Protein AF-A0A7Y2D557-F1 (afdb_monomer)

Mean predicted aligned error: 5.25 Å

Structure (mmCIF, N/CA/C/O backbone):
data_AF-A0A7Y2D557-F1
#
_entry.id   AF-A0A7Y2D557-F1
#
loop_
_atom_site.group_PDB
_atom_site.id
_atom_site.type_symbol
_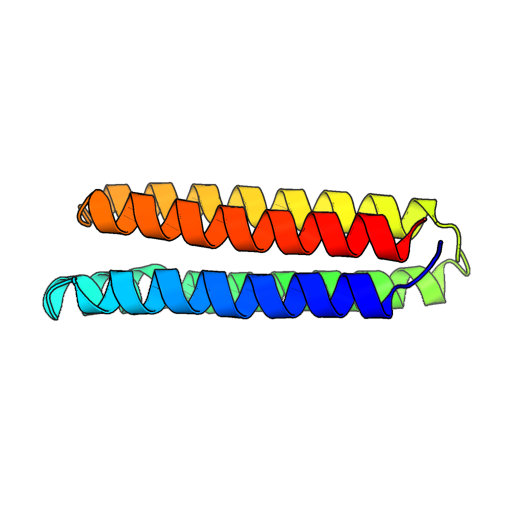atom_site.label_atom_id
_atom_site.label_alt_id
_atom_site.label_comp_id
_atom_site.label_asym_id
_atom_site.label_entity_id
_atom_site.label_seq_id
_atom_site.pdbx_PDB_ins_code
_atom_site.Cartn_x
_atom_site.Cartn_y
_atom_site.Cartn_z
_atom_site.occupancy
_atom_site.B_iso_or_equiv
_atom_site.auth_seq_id
_atom_site.auth_comp_id
_atom_site.auth_asym_id
_atom_site.auth_atom_id
_atom_site.pdbx_PDB_model_num
ATOM 1 N N . MET A 1 1 ? 4.533 -20.283 -18.997 1.00 53.91 1 MET A N 1
ATOM 2 C CA . MET A 1 1 ? 3.504 -19.849 -19.967 1.00 53.91 1 MET A CA 1
ATOM 3 C C . MET A 1 1 ? 3.263 -18.375 -19.692 1.00 53.91 1 MET A C 1
ATOM 5 O O . MET A 1 1 ? 2.416 -18.081 -18.853 1.00 53.91 1 MET A O 1
ATOM 9 N N . ASN A 1 2 ? 3.983 -17.486 -20.392 1.00 66.56 2 ASN A N 1
ATOM 10 C CA . ASN A 1 2 ? 3.812 -16.028 -20.300 1.00 66.56 2 ASN A CA 1
ATOM 11 C C . ASN A 1 2 ? 2.409 -15.647 -20.721 1.00 66.56 2 ASN A C 1
ATOM 13 O O . ASN A 1 2 ? 2.107 -15.516 -21.905 1.00 66.56 2 ASN A O 1
ATOM 17 N N . ASN A 1 3 ? 1.549 -15.474 -19.724 1.00 79.75 3 ASN A N 1
ATOM 18 C CA . ASN A 1 3 ? 0.206 -14.972 -19.918 1.00 79.75 3 ASN A CA 1
ATOM 19 C C . ASN A 1 3 ? -0.028 -13.793 -18.965 1.00 79.75 3 ASN A C 1
ATOM 21 O O . ASN A 1 3 ? -0.710 -13.934 -17.944 1.00 79.75 3 ASN A O 1
ATOM 25 N N . PRO A 1 4 ? 0.550 -12.616 -19.280 1.00 76.75 4 PRO A N 1
ATOM 26 C CA . PRO A 1 4 ? 0.422 -11.424 -18.441 1.00 76.75 4 PRO A CA 1
ATOM 27 C C . PRO A 1 4 ? -1.043 -11.013 -18.242 1.00 76.75 4 PRO A C 1
ATOM 29 O O . PRO A 1 4 ? -1.383 -10.447 -17.206 1.00 76.75 4 PRO A O 1
ATOM 32 N N . PHE A 1 5 ? -1.928 -11.362 -19.184 1.00 81.94 5 PHE A N 1
ATOM 33 C CA . PHE A 1 5 ? -3.371 -11.157 -19.059 1.00 81.94 5 PHE A CA 1
ATOM 34 C C . PHE A 1 5 ? -3.983 -11.963 -17.910 1.00 81.94 5 PHE A C 1
ATOM 36 O O . PHE A 1 5 ? -4.764 -11.414 -17.137 1.00 81.94 5 PHE A O 1
ATOM 43 N N . LEU A 1 6 ? -3.600 -13.235 -17.744 1.00 84.69 6 LEU A N 1
ATOM 44 C CA . LEU A 1 6 ? -4.070 -14.062 -16.629 1.00 84.69 6 LEU A CA 1
ATOM 45 C C . LEU A 1 6 ? -3.579 -13.499 -15.288 1.00 84.69 6 LEU A C 1
ATOM 47 O O . LEU A 1 6 ? -4.357 -13.377 -14.343 1.00 84.69 6 LEU A O 1
ATOM 51 N N . GLY A 1 7 ? -2.310 -13.080 -15.228 1.00 80.44 7 GLY A N 1
ATOM 52 C CA . GLY A 1 7 ? -1.752 -12.397 -14.061 1.00 80.44 7 GLY A CA 1
ATOM 53 C C . GLY A 1 7 ? -2.511 -11.117 -13.712 1.00 80.44 7 GLY A C 1
ATOM 54 O O . GLY A 1 7 ? -2.824 -10.878 -12.546 1.00 80.44 7 GLY A O 1
ATOM 55 N N . LEU A 1 8 ? -2.851 -10.314 -14.724 1.00 78.56 8 LEU A N 1
ATOM 56 C CA . LEU A 1 8 ? -3.619 -9.084 -14.555 1.00 78.56 8 LEU A CA 1
ATOM 57 C C . LEU A 1 8 ? -5.035 -9.373 -14.040 1.00 78.56 8 LEU A C 1
ATOM 59 O O . LEU A 1 8 ? -5.493 -8.694 -13.124 1.00 78.56 8 LEU A O 1
ATOM 63 N N . MET A 1 9 ? -5.711 -10.400 -14.568 1.00 86.44 9 MET A N 1
ATOM 64 C CA . MET A 1 9 ? -7.029 -10.822 -14.079 1.00 86.44 9 MET A CA 1
ATOM 65 C C . MET A 1 9 ? -6.981 -11.253 -12.608 1.00 86.44 9 MET A C 1
ATOM 67 O O . MET A 1 9 ? -7.819 -10.811 -11.822 1.00 86.44 9 MET A O 1
ATOM 71 N N . CYS A 1 10 ? -5.983 -12.052 -12.214 1.00 84.00 10 CYS A N 1
ATOM 72 C CA . CYS A 1 10 ? -5.774 -12.451 -10.819 1.00 84.00 10 CYS A CA 1
ATOM 73 C C . CYS A 1 10 ? -5.546 -11.238 -9.906 1.00 84.00 10 CYS A C 1
ATOM 75 O O . CYS A 1 10 ? -6.133 -11.154 -8.827 1.00 84.00 10 CYS A O 1
ATOM 77 N N . PHE A 1 11 ? -4.732 -10.275 -10.345 1.00 80.25 11 PHE A N 1
ATOM 78 C CA . PHE A 1 11 ? -4.476 -9.055 -9.586 1.00 80.25 11 PHE A CA 1
ATOM 79 C C . PHE A 1 11 ? -5.726 -8.188 -9.435 1.00 80.25 11 PHE A C 1
ATOM 81 O O . PHE A 1 11 ? -6.051 -7.773 -8.325 1.00 80.25 11 PHE A O 1
ATOM 88 N N . ILE A 1 12 ? -6.472 -7.966 -10.519 1.00 82.56 12 ILE A N 1
ATOM 89 C CA . ILE A 1 12 ? -7.729 -7.211 -10.482 1.00 82.56 12 ILE A CA 1
ATOM 90 C C . ILE A 1 12 ? -8.731 -7.888 -9.539 1.00 82.56 12 ILE A C 1
ATOM 92 O O . ILE A 1 12 ? -9.314 -7.220 -8.685 1.00 82.56 12 ILE A O 1
ATOM 96 N N . ALA A 1 13 ? -8.896 -9.211 -9.634 1.00 87.06 13 ALA A N 1
ATOM 97 C CA . ALA A 1 13 ? -9.761 -9.963 -8.729 1.00 87.06 13 ALA A CA 1
ATOM 98 C C . ALA A 1 13 ? -9.338 -9.783 -7.260 1.00 87.06 13 ALA A C 1
ATOM 100 O O . ALA A 1 13 ? -10.180 -9.498 -6.407 1.00 87.06 13 ALA A O 1
ATOM 101 N N . ALA A 1 14 ? -8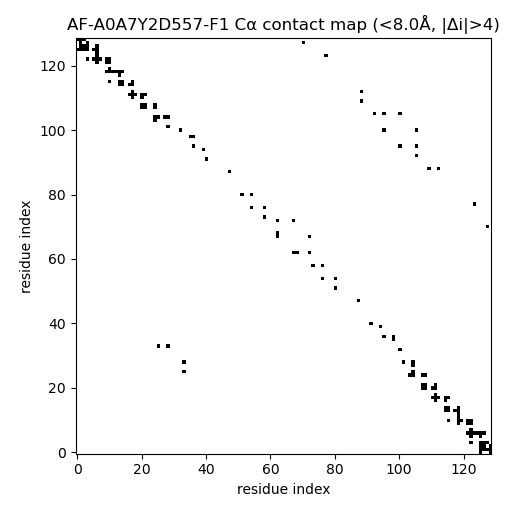.038 -9.856 -6.964 1.00 86.00 14 ALA A N 1
ATOM 102 C CA . ALA A 1 14 ? -7.509 -9.621 -5.623 1.00 86.00 14 ALA A CA 1
ATOM 103 C C . ALA A 1 14 ? -7.762 -8.187 -5.119 1.00 86.00 14 ALA A C 1
ATOM 105 O O . ALA A 1 14 ? -8.092 -8.003 -3.946 1.00 86.00 14 ALA A O 1
ATOM 106 N N . LEU A 1 15 ? -7.672 -7.173 -5.990 1.00 81.31 15 LEU A N 1
ATOM 107 C CA . LEU A 1 15 ? -8.019 -5.791 -5.641 1.00 81.31 15 LEU A CA 1
ATOM 108 C C . LEU A 1 15 ? -9.495 -5.665 -5.249 1.00 81.31 15 LEU A C 1
ATOM 110 O O . LEU A 1 15 ? -9.800 -5.037 -4.233 1.00 81.31 15 LEU A O 1
ATOM 114 N N . PHE A 1 16 ? -10.406 -6.280 -6.011 1.00 87.69 16 PHE A N 1
ATOM 115 C CA . PHE A 1 16 ? -11.837 -6.266 -5.694 1.00 87.69 16 PHE A CA 1
ATOM 116 C C . PHE A 1 16 ? -12.150 -7.002 -4.391 1.00 87.69 16 PHE A C 1
ATOM 118 O O . PHE A 1 16 ? -12.883 -6.469 -3.559 1.00 87.69 16 PHE A O 1
ATOM 125 N N . VAL A 1 17 ? -11.568 -8.185 -4.174 1.00 89.00 17 VAL A N 1
ATOM 126 C CA . VAL A 1 17 ? -11.760 -8.952 -2.932 1.00 89.00 17 VAL A CA 1
ATOM 127 C C . VAL A 1 17 ? -11.215 -8.184 -1.730 1.00 89.00 17 VAL A C 1
ATOM 129 O O . VAL A 1 17 ? -11.919 -8.035 -0.731 1.00 89.00 17 VAL A O 1
ATOM 132 N N . GLY A 1 18 ? -10.001 -7.636 -1.827 1.00 80.62 18 GLY A N 1
ATOM 133 C CA . GLY A 1 18 ? -9.425 -6.810 -0.767 1.00 80.62 18 GLY A CA 1
ATOM 134 C C . GLY A 1 18 ? -10.306 -5.598 -0.457 1.00 80.62 18 GLY A C 1
ATOM 135 O O . GLY A 1 18 ? -10.655 -5.355 0.697 1.00 80.62 18 GLY A O 1
ATOM 136 N N . ARG A 1 19 ? -10.762 -4.880 -1.490 1.00 84.25 19 ARG A N 1
ATOM 137 C CA . ARG A 1 19 ? -11.659 -3.730 -1.317 1.00 84.25 19 ARG A CA 1
ATOM 138 C C . ARG A 1 19 ? -12.979 -4.116 -0.657 1.00 84.25 19 ARG A C 1
ATOM 140 O O . ARG A 1 19 ? -13.411 -3.426 0.257 1.00 84.25 19 ARG A O 1
ATOM 147 N N . TYR A 1 20 ? -13.569 -5.241 -1.050 1.00 88.81 20 TYR A N 1
ATOM 148 C CA . TYR A 1 20 ? -14.790 -5.751 -0.435 1.00 88.81 20 TYR A CA 1
ATOM 149 C C . TYR A 1 20 ? -14.609 -6.065 1.060 1.00 88.81 20 TYR A C 1
ATOM 151 O O . TYR A 1 20 ? -15.449 -5.682 1.877 1.00 88.81 20 TYR A O 1
ATOM 159 N N . ILE A 1 21 ? -13.503 -6.719 1.439 1.00 86.81 21 ILE A N 1
ATOM 160 C CA . ILE A 1 21 ? -13.171 -7.001 2.847 1.00 86.81 21 ILE A CA 1
ATOM 161 C C . ILE A 1 21 ? -13.023 -5.692 3.632 1.00 86.81 21 ILE A C 1
ATOM 163 O O . ILE A 1 21 ? -13.582 -5.561 4.722 1.00 86.81 21 ILE A O 1
ATOM 167 N N . ASN A 1 22 ? -12.306 -4.717 3.070 1.00 84.00 22 ASN A N 1
ATOM 168 C CA . ASN A 1 22 ? -12.046 -3.435 3.718 1.00 84.00 22 ASN A CA 1
ATOM 169 C C . ASN A 1 22 ? -13.328 -2.600 3.882 1.00 84.00 22 ASN A C 1
ATOM 171 O O . ASN A 1 22 ? -13.632 -2.154 4.985 1.00 84.00 22 ASN A O 1
ATOM 175 N N . ASP A 1 23 ? -14.149 -2.484 2.837 1.00 87.12 23 ASP A N 1
ATOM 176 C CA . ASP A 1 23 ? -15.428 -1.767 2.899 1.00 87.12 23 ASP A CA 1
ATOM 177 C C . ASP A 1 23 ? -16.364 -2.387 3.945 1.00 87.12 23 ASP A C 1
ATOM 179 O O . ASP A 1 23 ? -17.025 -1.676 4.707 1.00 87.12 23 ASP A O 1
ATOM 183 N N . ARG A 1 24 ? -16.393 -3.723 4.041 1.00 88.19 24 ARG A N 1
ATOM 184 C CA . ARG A 1 24 ? -17.163 -4.420 5.077 1.00 88.19 24 ARG A CA 1
ATOM 185 C C . ARG A 1 24 ? -16.615 -4.150 6.480 1.00 88.19 24 ARG A C 1
ATOM 187 O O . ARG A 1 24 ? -17.406 -4.078 7.416 1.00 88.19 24 ARG A O 1
ATOM 194 N N . ALA A 1 25 ? -15.300 -4.015 6.636 1.00 86.38 25 ALA A N 1
ATOM 195 C CA . ALA A 1 25 ? -14.671 -3.691 7.912 1.00 86.38 25 ALA A CA 1
ATOM 196 C C . ALA A 1 25 ? -14.961 -2.247 8.343 1.00 86.38 25 ALA A C 1
ATOM 198 O O . ALA A 1 25 ? -15.345 -2.031 9.487 1.00 86.38 25 ALA A O 1
ATOM 199 N N . ILE A 1 26 ? -14.861 -1.279 7.425 1.00 87.38 26 ILE A N 1
ATOM 200 C CA . ILE A 1 26 ? -15.166 0.137 7.691 1.00 87.38 26 ILE A CA 1
ATOM 201 C C . ILE A 1 26 ? -16.616 0.299 8.146 1.00 87.38 26 ILE A C 1
ATOM 203 O O . ILE A 1 26 ? -16.873 0.969 9.137 1.00 87.38 26 ILE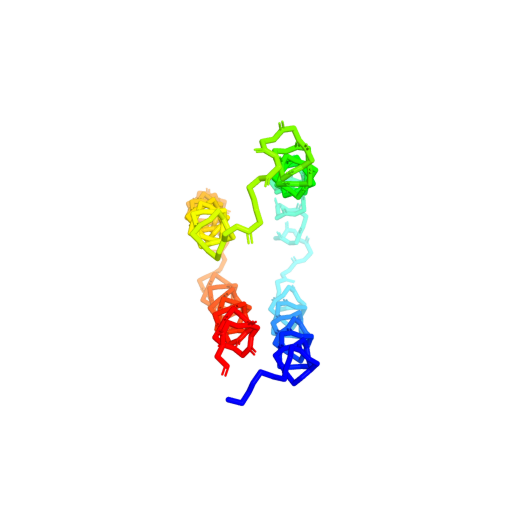 A O 1
ATOM 207 N N . ARG A 1 27 ? -17.567 -0.365 7.478 1.00 88.62 27 ARG A N 1
ATOM 208 C CA . ARG A 1 27 ? -18.998 -0.282 7.826 1.00 88.62 27 ARG A CA 1
ATOM 209 C C . ARG A 1 27 ? -19.348 -0.832 9.210 1.00 88.62 27 ARG A C 1
ATOM 211 O O . ARG A 1 27 ? -20.441 -0.562 9.690 1.00 88.62 27 ARG A O 1
ATOM 218 N N . LYS A 1 28 ? -18.471 -1.636 9.822 1.00 89.25 28 LYS A N 1
ATOM 219 C CA . LYS A 1 28 ? -18.660 -2.140 11.191 1.00 89.25 28 LYS A CA 1
ATOM 220 C C . LYS A 1 28 ? -18.203 -1.149 12.260 1.00 89.25 28 LYS A C 1
ATOM 222 O O . LYS A 1 28 ? -18.563 -1.334 13.416 1.00 89.25 28 LYS A O 1
ATOM 227 N N . LEU A 1 29 ? -17.414 -0.146 11.884 1.00 89.00 29 LEU A N 1
ATOM 228 C CA . LEU A 1 29 ? -16.958 0.901 12.787 1.00 89.00 29 LEU A CA 1
ATOM 229 C C . LEU A 1 29 ? -18.047 1.953 12.986 1.00 89.00 29 LEU A C 1
ATOM 231 O O . LEU A 1 29 ? -18.792 2.261 12.049 1.00 89.00 29 LEU A O 1
ATOM 235 N N . GLY A 1 30 ? -18.086 2.544 14.180 1.00 90.94 30 GLY A N 1
ATOM 236 C CA . GLY A 1 30 ? -18.940 3.700 14.454 1.00 90.94 30 GLY A CA 1
ATOM 237 C C . GLY A 1 30 ? -18.513 4.929 13.642 1.00 90.94 30 GLY A C 1
ATOM 238 O O . GLY A 1 30 ? -17.360 5.037 13.221 1.00 90.94 30 GLY A O 1
ATOM 239 N N . GLU A 1 31 ? -19.425 5.883 13.436 1.00 90.19 31 GLU A N 1
ATOM 240 C CA . GLU A 1 31 ? -19.151 7.107 12.658 1.00 90.19 31 GLU A CA 1
ATOM 241 C C . GLU A 1 31 ? -17.925 7.875 13.180 1.00 90.19 31 GLU A C 1
ATOM 243 O O . GLU A 1 31 ? -17.101 8.353 12.399 1.00 90.19 31 GLU A O 1
ATOM 248 N N . GLU A 1 32 ? -17.747 7.918 14.503 1.00 89.19 32 GLU A N 1
ATOM 249 C CA . GLU A 1 32 ? -16.609 8.578 15.146 1.00 89.19 32 GLU A CA 1
ATOM 250 C C . GLU A 1 32 ? -15.265 7.906 14.801 1.00 89.19 32 GLU A C 1
ATOM 252 O O . GLU A 1 32 ? -14.269 8.579 14.526 1.00 89.19 32 GLU A O 1
ATOM 257 N N . GLU A 1 33 ? -15.215 6.572 14.763 1.00 88.62 33 GLU A N 1
ATOM 258 C CA . GLU A 1 33 ? -14.007 5.824 14.393 1.00 88.62 33 GLU A CA 1
ATOM 259 C C . GLU A 1 33 ? -13.688 5.973 12.902 1.00 88.62 33 GLU A C 1
ATOM 261 O O . GLU A 1 33 ? -12.526 6.145 12.524 1.00 88.62 33 GLU A O 1
ATOM 266 N N . GLN A 1 34 ? -14.714 5.967 12.046 1.00 88.44 34 GLN A N 1
ATOM 267 C CA . GLN A 1 34 ? -14.547 6.213 10.614 1.00 88.44 34 GLN A CA 1
ATOM 268 C C . GLN A 1 34 ? -13.965 7.608 10.352 1.00 88.44 34 GLN A C 1
ATOM 270 O O . GLN A 1 34 ? -13.047 7.744 9.535 1.00 88.44 34 GLN A O 1
ATOM 275 N N . ALA A 1 35 ? -14.437 8.627 11.078 1.00 90.38 35 ALA A N 1
ATOM 276 C CA . ALA A 1 35 ? -13.897 9.982 11.010 1.00 90.38 35 ALA A CA 1
ATOM 277 C C . ALA A 1 35 ? -12.416 10.017 11.428 1.00 90.38 35 ALA A C 1
ATOM 279 O O . ALA A 1 35 ? -11.578 10.499 10.661 1.00 90.38 35 ALA A O 1
ATOM 280 N N . LYS A 1 36 ? -12.063 9.397 12.567 1.00 90.12 36 LYS A N 1
ATOM 281 C CA . LYS A 1 36 ? -10.668 9.286 13.047 1.00 90.12 36 LYS A CA 1
ATOM 282 C C . LYS A 1 36 ? -9.746 8.638 12.014 1.00 90.12 36 LYS A C 1
ATOM 284 O O . LYS A 1 36 ? -8.627 9.108 11.793 1.00 90.12 36 LYS A O 1
ATOM 289 N N . ILE A 1 37 ? -10.200 7.573 11.352 1.00 89.38 37 ILE A N 1
ATOM 290 C CA . ILE A 1 37 ? -9.433 6.895 10.298 1.00 89.38 37 ILE A CA 1
ATOM 291 C C . ILE A 1 37 ? -9.294 7.787 9.065 1.00 89.38 37 ILE A C 1
ATOM 293 O O . ILE A 1 37 ? -8.205 7.872 8.489 1.00 89.38 37 ILE A O 1
ATOM 297 N N . SER A 1 38 ? -10.382 8.429 8.638 1.00 88.00 38 SER A N 1
ATOM 298 C CA . SER A 1 38 ? -10.394 9.301 7.463 1.00 88.00 38 SER A CA 1
ATOM 299 C C . SER A 1 38 ? -9.405 10.453 7.630 1.00 88.00 38 SER A C 1
ATOM 301 O O . SER A 1 38 ? -8.505 10.623 6.804 1.00 88.00 38 SER A O 1
ATOM 303 N N . GLU A 1 39 ? -9.482 11.171 8.749 1.00 89.69 39 GLU A N 1
ATOM 304 C CA . GLU A 1 39 ? -8.590 12.288 9.049 1.00 89.69 39 GLU A CA 1
ATOM 305 C C . GLU A 1 39 ? -7.155 11.815 9.284 1.00 8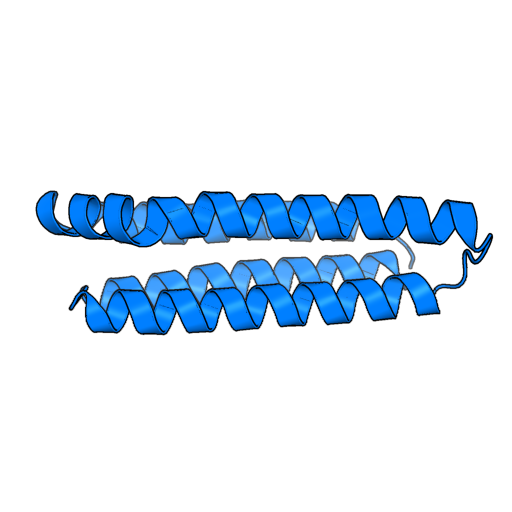9.69 39 GLU A C 1
ATOM 307 O O . GLU A 1 39 ? -6.216 12.323 8.661 1.00 89.69 39 GLU A O 1
ATOM 312 N N . GLY A 1 40 ? -6.979 10.782 10.114 1.00 87.81 40 GLY A N 1
ATOM 313 C CA . GLY A 1 40 ? -5.675 10.250 10.493 1.00 87.81 40 GLY A CA 1
ATOM 314 C C . GLY A 1 40 ? -4.883 9.678 9.316 1.00 87.81 40 GLY A C 1
ATOM 315 O O . GLY A 1 40 ? -3.650 9.768 9.304 1.00 87.81 40 GLY A O 1
ATOM 316 N N . LEU A 1 41 ? -5.557 9.123 8.305 1.00 90.50 41 LEU A N 1
ATOM 317 C CA . LEU A 1 41 ? -4.915 8.520 7.134 1.00 90.50 41 LEU A CA 1
ATOM 318 C C . LEU A 1 41 ? -4.996 9.374 5.863 1.00 90.50 41 LEU A C 1
ATOM 320 O O . LEU A 1 41 ? -4.337 9.020 4.888 1.00 90.50 41 LEU A O 1
ATOM 324 N N . SER A 1 42 ? -5.724 10.493 5.851 1.00 87.50 42 SER A N 1
ATOM 325 C CA . SER A 1 42 ? -5.883 11.372 4.676 1.00 87.50 42 SER A CA 1
ATOM 326 C C . SER A 1 42 ? -4.550 11.720 3.995 1.00 87.50 42 SER A C 1
ATOM 328 O O . SER A 1 42 ? -4.342 11.406 2.822 1.00 87.50 42 SER A O 1
ATOM 330 N N . ARG A 1 43 ? -3.596 12.279 4.754 1.00 86.81 43 ARG A N 1
ATOM 331 C CA . ARG A 1 43 ? -2.251 12.617 4.255 1.00 86.81 43 ARG A CA 1
ATOM 332 C C . ARG A 1 43 ? -1.493 11.392 3.767 1.00 86.81 43 ARG A C 1
ATOM 334 O O . ARG A 1 43 ? -0.825 11.462 2.742 1.00 86.81 43 ARG A O 1
ATOM 341 N N . TYR A 1 44 ? -1.604 10.277 4.487 1.00 87.81 44 TYR A N 1
ATOM 342 C CA . TYR A 1 44 ? -0.932 9.043 4.097 1.00 87.81 44 TYR A CA 1
ATOM 343 C C . TYR A 1 44 ? -1.444 8.536 2.746 1.00 87.81 44 TYR A C 1
ATOM 345 O O . TYR A 1 44 ? -0.621 8.180 1.918 1.00 87.81 44 TYR A O 1
ATOM 353 N N . ARG A 1 45 ? -2.759 8.572 2.482 1.00 86.31 45 ARG A N 1
ATOM 354 C CA . ARG A 1 45 ? -3.336 8.143 1.192 1.00 86.31 45 ARG A CA 1
ATOM 355 C C . ARG A 1 45 ? -2.795 8.954 0.014 1.00 86.31 45 ARG A C 1
ATOM 357 O O . ARG A 1 45 ? -2.499 8.389 -1.031 1.00 86.31 45 ARG A O 1
ATOM 364 N N . ILE A 1 46 ? -2.664 10.271 0.184 1.00 87.81 46 ILE A N 1
ATOM 365 C CA . ILE A 1 46 ? -2.135 11.148 -0.869 1.00 87.81 46 ILE A CA 1
ATOM 366 C C . ILE A 1 46 ? -0.645 10.872 -1.088 1.00 87.81 46 ILE A C 1
ATOM 368 O O . ILE A 1 46 ? -0.216 10.689 -2.223 1.00 87.81 46 ILE A O 1
ATOM 372 N N . ILE A 1 47 ? 0.137 10.799 -0.006 1.00 88.00 47 ILE A N 1
ATOM 373 C CA . ILE A 1 47 ? 1.583 10.542 -0.080 1.00 88.00 47 ILE A CA 1
ATOM 374 C C . ILE A 1 47 ? 1.862 9.148 -0.650 1.00 88.00 47 ILE A C 1
ATOM 376 O O . ILE A 1 47 ? 2.775 8.995 -1.460 1.00 88.00 47 ILE A O 1
ATOM 380 N N . SER A 1 48 ? 1.082 8.137 -0.260 1.00 86.31 48 SER A N 1
ATOM 381 C CA . SER A 1 48 ? 1.253 6.773 -0.751 1.00 86.31 48 SER A CA 1
ATOM 382 C C . SER A 1 48 ? 0.942 6.670 -2.239 1.00 86.31 48 SER A C 1
ATOM 384 O O . SER A 1 48 ? 1.727 6.097 -2.991 1.00 86.31 48 SER A O 1
ATOM 386 N N . LEU A 1 49 ? -0.147 7.298 -2.690 1.00 84.00 49 LEU A N 1
ATOM 387 C CA . LEU A 1 49 ? -0.493 7.362 -4.106 1.00 84.00 49 LEU A CA 1
ATOM 388 C C . LEU A 1 49 ? 0.578 8.102 -4.916 1.00 84.00 49 LEU A C 1
ATOM 390 O O . LEU A 1 49 ? 1.012 7.603 -5.953 1.00 84.00 49 LEU A O 1
ATOM 394 N N . ALA A 1 50 ? 1.040 9.256 -4.429 1.00 90.06 50 ALA A N 1
ATOM 395 C CA . ALA A 1 50 ? 2.109 10.014 -5.072 1.00 90.06 50 ALA A CA 1
ATOM 396 C C . ALA A 1 50 ? 3.405 9.195 -5.175 1.00 90.06 50 ALA A C 1
ATOM 398 O O . ALA A 1 50 ? 4.048 9.199 -6.223 1.00 90.06 50 ALA A O 1
ATOM 399 N N . GLY A 1 51 ? 3.759 8.443 -4.128 1.00 89.19 51 GLY A N 1
ATOM 400 C CA . GLY A 1 51 ? 4.915 7.548 -4.136 1.00 89.19 51 GLY A CA 1
ATOM 401 C C . GLY A 1 51 ? 4.791 6.425 -5.166 1.00 89.19 51 GLY A C 1
ATOM 402 O O . GLY A 1 51 ? 5.734 6.188 -5.914 1.00 89.19 51 GLY A O 1
ATOM 403 N N . VAL A 1 52 ? 3.622 5.783 -5.273 1.00 86.75 52 VAL A N 1
ATOM 404 C CA . VAL A 1 52 ? 3.371 4.757 -6.303 1.00 86.75 52 VAL A CA 1
ATOM 405 C C . VAL A 1 52 ? 3.489 5.346 -7.709 1.00 86.75 52 VAL A C 1
ATOM 407 O O . VAL A 1 52 ? 4.157 4.760 -8.558 1.00 86.75 52 VAL A O 1
ATOM 410 N N . ILE A 1 53 ? 2.897 6.518 -7.959 1.00 86.94 53 ILE A N 1
ATOM 411 C CA . ILE A 1 53 ? 3.002 7.201 -9.257 1.00 86.94 53 ILE A CA 1
ATOM 412 C C . ILE A 1 53 ? 4.466 7.523 -9.576 1.00 86.94 53 ILE A C 1
ATOM 414 O O . ILE A 1 53 ? 4.924 7.234 -10.679 1.00 86.94 53 ILE A O 1
ATOM 418 N N . ALA A 1 54 ? 5.218 8.058 -8.610 1.00 90.81 54 ALA A N 1
ATOM 419 C CA . ALA A 1 54 ? 6.639 8.344 -8.777 1.00 90.81 54 ALA A CA 1
ATOM 420 C C . ALA A 1 54 ? 7.450 7.077 -9.100 1.00 90.81 54 ALA A C 1
ATOM 422 O O . ALA A 1 54 ? 8.311 7.117 -9.975 1.00 90.81 54 ALA A O 1
ATOM 423 N N . PHE A 1 55 ? 7.137 5.942 -8.464 1.00 88.69 55 PHE A N 1
ATOM 424 C CA . PHE A 1 55 ? 7.751 4.646 -8.772 1.00 88.69 55 PHE A CA 1
ATOM 425 C C . PHE A 1 55 ? 7.480 4.190 -10.207 1.00 88.69 55 PHE A C 1
ATOM 427 O O . PHE A 1 55 ? 8.402 3.777 -10.908 1.00 88.69 55 PHE A O 1
ATOM 434 N N . VAL A 1 56 ? 6.223 4.279 -10.649 1.00 85.31 56 VAL A N 1
ATOM 435 C CA . VAL A 1 56 ? 5.811 3.876 -12.000 1.00 85.31 56 VAL A CA 1
ATOM 436 C C . VAL A 1 56 ? 6.482 4.762 -13.047 1.00 85.31 56 VAL A C 1
ATOM 438 O O . VAL A 1 56 ? 7.092 4.251 -13.982 1.00 85.31 56 VAL A O 1
ATOM 441 N N . VAL A 1 57 ? 6.431 6.085 -12.876 1.00 91.00 57 VAL A N 1
ATOM 442 C CA . VAL A 1 57 ? 7.088 7.035 -13.788 1.00 91.00 57 VAL A CA 1
ATOM 443 C C . VAL A 1 57 ? 8.600 6.812 -13.799 1.00 91.00 57 VAL A C 1
ATOM 445 O O . VAL A 1 57 ? 9.197 6.743 -14.870 1.00 91.00 57 VAL A O 1
ATOM 448 N N . GLY A 1 58 ? 9.214 6.626 -12.628 1.00 91.94 58 GLY A N 1
ATOM 449 C CA . GLY A 1 58 ? 10.642 6.344 -12.496 1.00 91.94 58 GLY A CA 1
ATOM 450 C C . GLY A 1 58 ? 11.074 5.084 -13.245 1.00 91.94 58 GLY A C 1
ATOM 451 O O . GLY A 1 58 ? 12.118 5.098 -13.892 1.00 91.94 58 GLY A O 1
ATOM 452 N N . TYR A 1 59 ? 10.255 4.027 -13.231 1.00 88.12 59 TYR A N 1
ATOM 453 C CA . TYR A 1 59 ? 10.500 2.815 -14.017 1.00 88.12 59 TYR A CA 1
ATOM 454 C C . TYR A 1 59 ? 10.551 3.103 -15.523 1.00 88.12 59 TYR A C 1
ATOM 456 O O . TYR A 1 59 ? 11.510 2.710 -16.189 1.00 88.12 59 TYR A O 1
ATOM 464 N N . PHE A 1 60 ? 9.558 3.818 -16.062 1.00 87.75 60 PHE A N 1
ATOM 465 C CA . PHE A 1 60 ? 9.519 4.143 -17.492 1.00 87.75 60 PHE A CA 1
ATOM 466 C C . PHE A 1 60 ? 10.667 5.070 -17.907 1.00 87.75 60 PHE A C 1
ATOM 468 O O . PHE A 1 60 ? 11.317 4.813 -18.917 1.00 87.75 60 PHE A O 1
ATOM 475 N N . VAL A 1 61 ? 10.965 6.096 -17.103 1.00 93.25 61 VAL A N 1
ATOM 476 C CA . VAL A 1 61 ? 12.088 7.014 -17.353 1.00 93.25 61 VAL A CA 1
ATOM 477 C C . VAL A 1 61 ? 13.420 6.265 -17.331 1.00 93.25 61 VAL A C 1
ATOM 479 O O . VAL A 1 61 ? 14.244 6.460 -18.221 1.00 93.25 61 VAL A O 1
ATOM 482 N N . TYR A 1 62 ? 13.632 5.382 -16.351 1.00 91.38 62 TYR A N 1
ATOM 483 C CA . TYR A 1 62 ? 14.857 4.590 -16.261 1.00 91.38 62 TYR A CA 1
ATOM 484 C C . TYR A 1 62 ? 15.009 3.635 -17.447 1.00 91.38 62 TYR A C 1
ATOM 486 O O . TYR A 1 62 ? 16.100 3.529 -18.010 1.00 91.38 62 TYR A O 1
ATOM 494 N N . ARG A 1 63 ? 13.927 2.955 -17.848 1.00 87.12 63 ARG A N 1
ATOM 495 C CA . ARG A 1 63 ? 13.934 2.049 -19.003 1.00 87.12 63 ARG A CA 1
ATOM 496 C C . ARG A 1 63 ? 14.319 2.791 -20.285 1.00 87.12 63 ARG A C 1
ATOM 498 O O . ARG A 1 63 ? 15.198 2.324 -21.004 1.00 87.12 63 ARG A O 1
ATOM 505 N N . GLU A 1 64 ? 13.723 3.957 -20.528 1.00 89.12 64 GLU A N 1
ATOM 506 C CA . GLU A 1 64 ? 14.009 4.769 -21.716 1.00 89.12 64 GLU A CA 1
ATOM 507 C C . GLU A 1 64 ? 15.448 5.317 -21.702 1.00 89.12 64 GLU A C 1
ATOM 509 O O . GLU A 1 64 ? 16.164 5.239 -22.699 1.00 89.12 64 GLU A O 1
ATOM 514 N N . ALA A 1 65 ? 15.915 5.813 -20.551 1.00 92.31 65 ALA A N 1
ATOM 515 C CA . ALA A 1 65 ? 17.241 6.416 -20.421 1.00 92.31 65 ALA A CA 1
ATOM 516 C C . ALA A 1 65 ? 18.389 5.395 -20.498 1.00 92.31 65 ALA A C 1
ATOM 518 O O . ALA A 1 65 ? 19.432 5.674 -21.088 1.00 92.31 65 ALA A O 1
ATOM 519 N N . SER A 1 66 ? 18.218 4.215 -19.894 1.00 89.69 66 SER A N 1
ATOM 520 C CA . SER A 1 66 ? 19.261 3.182 -19.845 1.00 89.69 66 SER A CA 1
ATOM 521 C C . SER A 1 66 ? 19.293 2.285 -21.085 1.00 89.69 66 SER A C 1
ATOM 523 O O . SER A 1 66 ? 20.259 1.541 -21.255 1.00 89.69 66 SER A O 1
ATOM 525 N N . LYS A 1 67 ? 18.243 2.316 -21.928 1.00 87.44 67 LYS A N 1
ATOM 526 C CA . LYS A 1 67 ? 17.983 1.334 -23.002 1.00 87.44 67 LYS A CA 1
ATOM 527 C C . LYS A 1 67 ? 18.068 -0.123 -22.520 1.00 87.44 67 LYS A C 1
ATOM 529 O O . LYS A 1 67 ? 18.266 -1.038 -23.318 1.00 87.44 67 LYS A O 1
ATOM 534 N N . ASN A 1 68 ? 17.950 -0.344 -21.210 1.00 80.06 68 ASN A N 1
ATOM 535 C CA . ASN A 1 68 ? 18.054 -1.653 -20.596 1.00 80.06 68 ASN A CA 1
ATOM 536 C C . ASN A 1 68 ? 16.648 -2.229 -20.437 1.00 80.06 68 ASN A C 1
ATOM 538 O O . ASN A 1 68 ? 15.887 -1.838 -19.552 1.00 80.06 68 ASN A O 1
ATOM 542 N N . GLU A 1 69 ? 16.309 -3.167 -21.315 1.00 77.38 69 GLU A N 1
ATOM 543 C CA . GLU A 1 69 ? 15.032 -3.884 -21.289 1.00 77.38 69 GLU A CA 1
ATOM 544 C C . GLU A 1 69 ? 15.123 -5.219 -20.539 1.00 77.38 69 GLU A C 1
ATOM 546 O O . GLU A 1 69 ? 14.199 -6.032 -20.579 1.00 77.38 69 GLU A O 1
ATOM 551 N N . GLY A 1 70 ? 16.244 -5.460 -19.852 1.00 81.88 70 GLY A N 1
ATOM 552 C CA . GLY A 1 70 ? 16.494 -6.707 -19.155 1.00 81.88 70 GLY A CA 1
ATOM 553 C C . GLY A 1 70 ? 15.435 -6.998 -18.078 1.00 81.88 70 GLY A C 1
ATOM 554 O O . GLY A 1 70 ? 15.012 -6.094 -17.348 1.00 81.88 70 GLY A O 1
ATOM 555 N N . PRO A 1 71 ? 15.044 -8.274 -17.894 1.00 80.12 71 PRO A N 1
ATOM 556 C CA . PRO A 1 71 ? 14.077 -8.676 -16.866 1.00 80.12 71 PRO A CA 1
ATOM 557 C C 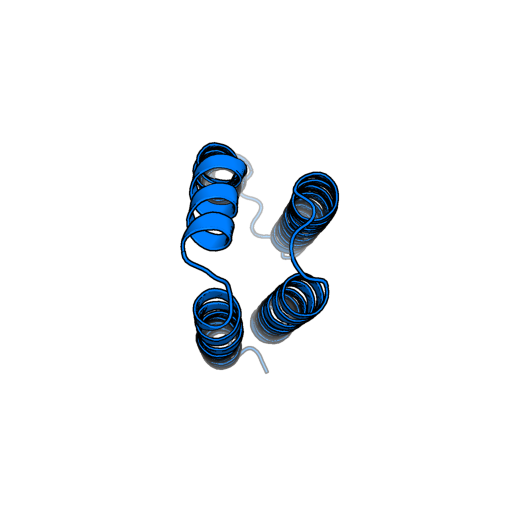. PRO A 1 71 ? 14.558 -8.373 -15.436 1.00 80.12 71 PRO A C 1
ATOM 559 O O . PRO A 1 71 ? 13.760 -8.320 -14.497 1.00 80.12 71 PRO A O 1
ATOM 562 N N . GLU A 1 72 ? 15.860 -8.156 -15.254 1.00 84.94 72 GLU A N 1
ATOM 563 C CA . GLU A 1 72 ? 16.481 -7.750 -13.992 1.00 84.94 72 GLU A CA 1
ATOM 564 C C . GLU A 1 72 ? 15.963 -6.392 -13.508 1.00 84.94 72 GLU A C 1
ATOM 566 O O . GLU A 1 72 ? 15.583 -6.269 -12.344 1.00 84.94 72 GLU A O 1
ATOM 571 N N . VAL A 1 73 ? 15.846 -5.404 -14.404 1.00 85.19 73 VAL A N 1
ATOM 572 C CA . VAL A 1 73 ? 15.368 -4.052 -14.067 1.00 85.19 73 VAL A CA 1
ATOM 573 C C . VAL A 1 73 ? 13.947 -4.118 -13.520 1.00 85.19 73 VAL A C 1
ATOM 575 O O . VAL A 1 73 ? 13.653 -3.585 -12.451 1.00 85.19 73 VAL A O 1
ATOM 578 N N . PHE A 1 74 ? 13.071 -4.845 -14.215 1.00 83.69 74 PHE A N 1
ATOM 579 C CA . PHE A 1 74 ? 11.699 -5.068 -13.770 1.00 83.69 74 PHE A CA 1
ATOM 580 C C . PHE A 1 74 ? 11.641 -5.731 -12.388 1.00 83.69 74 PHE A C 1
ATOM 582 O O . PHE A 1 74 ? 10.844 -5.337 -11.541 1.00 83.69 74 PHE A O 1
ATOM 589 N N . THR A 1 75 ? 12.521 -6.700 -12.134 1.00 84.62 75 THR A N 1
ATOM 590 C CA . THR A 1 75 ? 12.580 -7.430 -10.859 1.00 84.62 75 THR A CA 1
ATOM 591 C C . THR A 1 75 ? 12.980 -6.537 -9.701 1.00 84.62 75 THR A C 1
ATOM 593 O O . THR A 1 75 ? 12.353 -6.589 -8.644 1.00 84.62 75 THR A O 1
ATOM 596 N N . VAL A 1 76 ? 14.009 -5.713 -9.899 1.00 88.12 76 VAL A N 1
ATOM 597 C CA . VAL A 1 76 ? 14.472 -4.759 -8.889 1.00 88.12 76 VAL A CA 1
ATOM 598 C C . VAL A 1 76 ? 13.358 -3.765 -8.569 1.00 88.12 76 VAL A C 1
ATOM 600 O O . VAL A 1 76 ? 13.032 -3.576 -7.400 1.00 88.12 76 VAL A O 1
ATOM 603 N N . PHE A 1 77 ? 12.706 -3.198 -9.588 1.00 87.56 77 PHE A N 1
ATOM 604 C CA . PHE A 1 77 ? 11.583 -2.277 -9.388 1.00 87.56 77 PHE A CA 1
ATOM 605 C C . PHE A 1 77 ? 10.392 -2.937 -8.685 1.00 87.56 77 PHE A C 1
ATOM 607 O O . PHE A 1 77 ? 9.824 -2.343 -7.768 1.00 87.56 77 PHE A O 1
ATOM 614 N N . ALA A 1 78 ? 10.039 -4.169 -9.057 1.00 85.62 78 ALA A N 1
ATOM 615 C CA . ALA A 1 78 ? 8.983 -4.931 -8.397 1.00 85.62 78 ALA A CA 1
ATOM 616 C C . ALA A 1 78 ? 9.298 -5.174 -6.912 1.00 85.62 78 ALA A C 1
ATOM 618 O O . ALA A 1 78 ? 8.444 -4.943 -6.058 1.00 85.62 78 ALA A O 1
ATOM 619 N N . LEU A 1 79 ? 10.533 -5.576 -6.589 1.00 88.75 79 LEU A N 1
ATOM 620 C CA . LEU A 1 79 ? 10.993 -5.770 -5.210 1.00 88.75 79 LEU A CA 1
ATOM 621 C C . LEU A 1 79 ? 10.921 -4.478 -4.396 1.00 88.75 79 LEU A C 1
ATOM 623 O O . LEU A 1 79 ? 10.403 -4.484 -3.280 1.00 88.75 79 LEU A O 1
ATOM 627 N N . VAL A 1 80 ? 11.404 -3.365 -4.953 1.00 90.62 80 VAL A N 1
ATOM 628 C CA . VAL A 1 80 ? 11.384 -2.076 -4.254 1.00 90.62 80 VAL A CA 1
ATOM 629 C C . VAL A 1 80 ? 9.944 -1.604 -4.034 1.00 90.62 80 VAL A C 1
ATOM 631 O O . VAL A 1 80 ? 9.618 -1.142 -2.941 1.00 90.62 80 VAL A O 1
ATOM 634 N N . LEU A 1 81 ? 9.056 -1.779 -5.018 1.00 87.88 81 LEU A N 1
ATOM 635 C CA . LEU A 1 81 ? 7.635 -1.460 -4.874 1.00 87.88 81 LEU A CA 1
ATOM 636 C C . LEU A 1 81 ? 6.979 -2.302 -3.771 1.00 87.88 81 LEU A C 1
ATOM 638 O O . LEU A 1 81 ? 6.267 -1.766 -2.925 1.00 87.88 81 LEU A O 1
ATOM 642 N N . VAL A 1 82 ? 7.240 -3.609 -3.740 1.00 87.81 82 VAL A N 1
ATOM 643 C CA . VAL A 1 82 ? 6.724 -4.509 -2.699 1.00 87.81 82 VAL A CA 1
ATOM 644 C C . VAL A 1 82 ? 7.223 -4.093 -1.309 1.00 87.81 82 VAL A C 1
ATOM 646 O O . VAL A 1 82 ? 6.428 -4.025 -0.370 1.00 87.81 82 VAL A O 1
ATOM 649 N N . LEU A 1 83 ? 8.506 -3.743 -1.171 1.00 91.12 83 LEU A N 1
ATOM 650 C CA . LEU A 1 83 ? 9.067 -3.220 0.080 1.00 91.12 83 LEU A CA 1
ATOM 651 C C . LEU A 1 83 ? 8.408 -1.901 0.500 1.00 91.12 83 LEU A C 1
ATOM 653 O O . LEU A 1 83 ? 8.035 -1.741 1.662 1.00 91.12 83 LEU A O 1
ATOM 657 N N . TYR A 1 84 ? 8.216 -0.975 -0.441 1.00 91.50 84 TYR A N 1
ATOM 658 C CA . TYR A 1 84 ? 7.531 0.293 -0.199 1.00 91.50 84 TYR A CA 1
ATOM 659 C C . TYR A 1 84 ? 6.107 0.081 0.335 1.00 91.50 84 TYR A C 1
ATOM 661 O O . TYR A 1 84 ? 5.714 0.692 1.334 1.00 91.50 84 TYR A O 1
ATOM 669 N N . LEU A 1 85 ? 5.348 -0.827 -0.282 1.00 88.81 85 LEU A N 1
ATOM 670 C CA . LEU A 1 85 ? 3.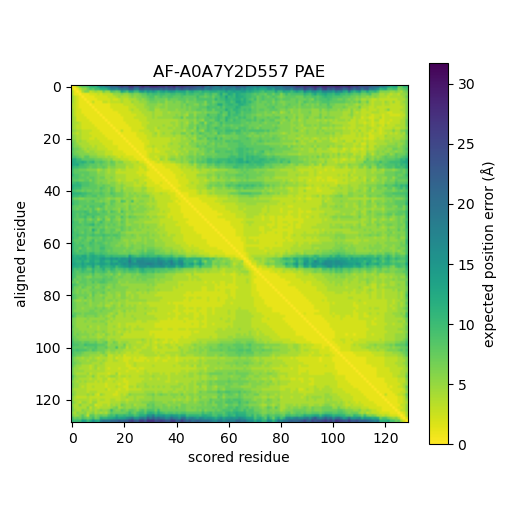992 -1.162 0.149 1.00 88.81 85 LEU A CA 1
ATOM 671 C C . LEU A 1 85 ? 3.987 -1.811 1.546 1.00 88.81 85 LEU A C 1
ATOM 673 O O . LEU A 1 85 ? 3.194 -1.411 2.407 1.00 88.81 85 LEU A O 1
ATOM 677 N N . MET A 1 86 ? 4.913 -2.740 1.821 1.00 90.44 86 MET A N 1
ATOM 678 C CA . MET A 1 86 ? 5.067 -3.353 3.147 1.00 90.44 86 MET A CA 1
ATOM 679 C C . MET A 1 86 ? 5.346 -2.313 4.238 1.00 90.44 86 MET A C 1
ATOM 681 O O . MET A 1 86 ? 4.665 -2.308 5.266 1.00 90.44 86 MET A O 1
ATOM 685 N N . LEU A 1 87 ? 6.284 -1.390 4.004 1.00 93.19 87 LEU A N 1
ATOM 686 C CA . LEU A 1 87 ? 6.575 -0.291 4.933 1.00 93.19 87 LEU A CA 1
ATOM 687 C C . LEU A 1 87 ? 5.352 0.608 5.140 1.00 93.19 87 LEU A C 1
ATOM 689 O O . LEU A 1 87 ? 5.032 0.980 6.270 1.00 93.19 87 LEU A O 1
ATOM 693 N N . GLY A 1 88 ? 4.626 0.907 4.062 1.00 91.25 88 GLY A N 1
ATOM 694 C CA . GLY A 1 88 ? 3.367 1.637 4.124 1.00 91.25 88 GLY A CA 1
ATOM 695 C C . GLY A 1 88 ? 2.320 0.944 5.001 1.00 91.25 88 GLY A C 1
ATOM 696 O O . GLY A 1 88 ? 1.682 1.581 5.837 1.00 91.25 88 GLY A O 1
ATOM 697 N N . THR A 1 89 ? 2.195 -0.375 4.877 1.00 91.44 89 THR A N 1
ATOM 698 C CA . THR A 1 89 ? 1.265 -1.182 5.682 1.00 91.44 89 THR A CA 1
ATOM 699 C C . THR A 1 89 ? 1.644 -1.180 7.151 1.00 91.44 89 THR A C 1
ATOM 701 O O . THR A 1 89 ? 0.777 -0.976 7.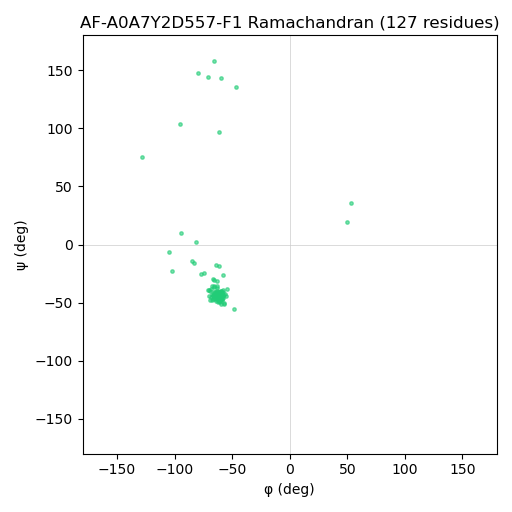998 1.00 91.44 89 THR A O 1
ATOM 704 N N . ALA A 1 90 ? 2.932 -1.352 7.457 1.00 93.44 90 ALA A N 1
ATOM 705 C CA . ALA A 1 90 ? 3.441 -1.274 8.821 1.00 93.44 90 ALA A CA 1
ATOM 706 C C . ALA A 1 90 ? 3.166 0.107 9.437 1.00 93.44 90 ALA A C 1
ATOM 708 O O . ALA A 1 90 ? 2.693 0.200 10.570 1.00 93.44 90 ALA A O 1
ATOM 709 N N . PHE A 1 91 ? 3.375 1.183 8.673 1.00 93.75 91 PHE A N 1
ATOM 710 C CA . PHE A 1 91 ? 3.053 2.539 9.112 1.00 93.75 91 PHE A CA 1
ATOM 711 C C . PHE A 1 91 ? 1.559 2.709 9.426 1.00 93.75 91 PHE A C 1
ATOM 713 O O . PHE A 1 91 ? 1.212 3.238 10.485 1.00 93.75 91 PHE A O 1
ATOM 720 N N . VAL A 1 92 ? 0.667 2.235 8.547 1.00 93.19 92 VAL A N 1
ATOM 721 C CA . VAL A 1 92 ? -0.785 2.291 8.783 1.00 93.19 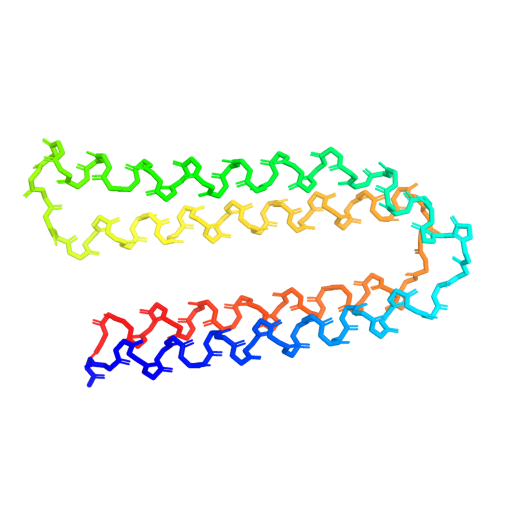92 VAL A CA 1
ATOM 722 C C . VAL A 1 92 ? -1.173 1.468 10.004 1.00 93.19 92 VAL A C 1
ATOM 724 O O . VAL A 1 92 ? -1.918 1.964 10.840 1.00 93.19 92 VAL A O 1
ATOM 727 N N . PHE A 1 93 ? -0.631 0.260 10.161 1.00 93.62 93 PHE A N 1
ATOM 728 C CA . PHE A 1 93 ? -0.876 -0.584 11.330 1.00 93.62 93 PHE A CA 1
ATOM 729 C C . PHE A 1 93 ? -0.502 0.128 12.636 1.00 93.62 93 PHE A C 1
ATOM 731 O O . PHE A 1 93 ? -1.325 0.223 13.548 1.00 93.62 93 PHE A O 1
ATOM 738 N N . ILE A 1 94 ? 0.705 0.703 12.704 1.00 93.75 94 ILE A N 1
ATOM 739 C CA . ILE A 1 94 ? 1.158 1.474 13.870 1.00 93.75 94 ILE A CA 1
ATOM 740 C C . ILE A 1 94 ? 0.211 2.649 14.124 1.00 93.75 94 ILE A C 1
ATOM 742 O O . ILE A 1 94 ? -0.143 2.925 15.270 1.00 93.75 94 ILE A O 1
ATOM 746 N N . LYS A 1 95 ? -0.229 3.343 13.069 1.00 92.88 95 LYS A N 1
ATOM 747 C CA . LYS A 1 95 ? -1.122 4.494 13.205 1.00 92.88 95 LYS A CA 1
ATOM 748 C C . LYS A 1 95 ? -2.525 4.103 13.671 1.00 92.88 95 LYS A C 1
ATOM 750 O O . LYS A 1 95 ? -3.064 4.782 14.536 1.00 92.88 95 LYS A O 1
ATOM 755 N N . LEU A 1 96 ? -3.081 3.000 13.172 1.00 92.88 96 LEU A N 1
ATOM 756 C CA . LEU A 1 96 ? -4.365 2.458 13.624 1.00 92.88 96 LEU A CA 1
ATOM 757 C C . LEU A 1 96 ? -4.307 2.036 15.097 1.00 92.88 96 LEU A C 1
ATOM 759 O O . LEU A 1 96 ? -5.202 2.389 15.860 1.00 92.88 96 LEU A O 1
ATOM 763 N N . LYS A 1 97 ? -3.222 1.371 15.521 1.00 93.81 97 LYS A N 1
ATOM 764 C CA . LYS A 1 97 ? -2.999 1.034 16.936 1.00 93.81 97 LYS A CA 1
ATOM 765 C C . LYS A 1 97 ? -2.882 2.281 17.817 1.00 93.81 97 LYS A C 1
ATOM 767 O O . LYS A 1 97 ? -3.461 2.313 18.895 1.00 93.81 97 LYS A O 1
ATOM 772 N N . ARG A 1 98 ? -2.195 3.334 17.355 1.00 94.00 98 ARG A N 1
ATOM 773 C CA . ARG A 1 98 ? -2.097 4.619 18.082 1.00 94.00 98 ARG A CA 1
ATOM 774 C C . ARG A 1 98 ? -3.429 5.361 18.192 1.00 94.00 98 ARG A C 1
ATOM 776 O O . ARG A 1 98 ? -3.623 6.088 19.156 1.00 94.00 98 ARG A O 1
ATOM 783 N N . LEU A 1 99 ? -4.321 5.193 17.218 1.00 91.50 99 LEU A N 1
ATOM 784 C CA . LEU A 1 99 ? -5.670 5.764 17.230 1.00 91.50 99 LEU A CA 1
ATOM 785 C C . LEU A 1 99 ? -6.669 4.936 18.057 1.00 91.50 99 LEU A C 1
ATOM 787 O O . LEU A 1 99 ? -7.840 5.299 18.096 1.00 91.50 99 LEU A O 1
ATOM 791 N N . ALA A 1 100 ? -6.215 3.851 18.702 1.00 92.19 100 ALA A N 1
ATOM 792 C CA . ALA A 1 100 ? -7.043 2.931 19.481 1.00 92.19 100 ALA A CA 1
ATOM 793 C C . ALA A 1 100 ? -8.249 2.376 18.697 1.00 92.19 100 AL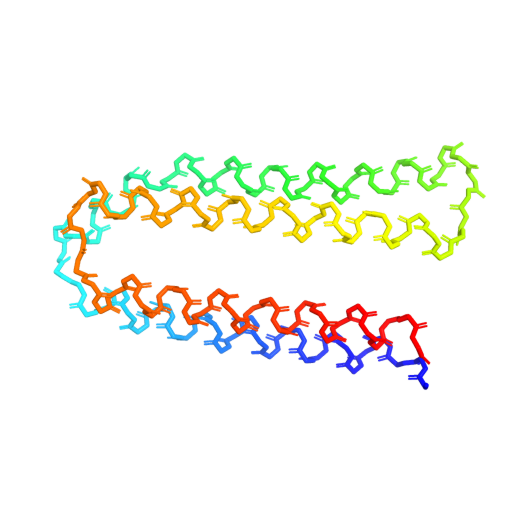A A C 1
ATOM 795 O O . ALA A 1 100 ? -9.323 2.185 19.257 1.00 92.19 100 ALA A O 1
ATOM 796 N N . ILE A 1 101 ? -8.066 2.130 17.394 1.00 92.50 101 ILE A N 1
ATOM 797 C CA . ILE A 1 101 ? -9.097 1.526 16.539 1.00 92.50 101 ILE A CA 1
ATOM 798 C C . ILE A 1 101 ? -9.286 0.051 16.907 1.00 92.50 101 ILE A C 1
ATOM 800 O O . ILE A 1 101 ? -8.304 -0.643 17.193 1.00 92.50 101 ILE A O 1
ATOM 804 N N . ASP A 1 102 ? -10.533 -0.421 16.835 1.00 91.25 102 ASP A N 1
ATOM 805 C CA . ASP A 1 102 ? -10.916 -1.806 17.108 1.00 91.25 102 ASP A CA 1
ATOM 806 C C . ASP A 1 102 ? -10.007 -2.843 16.418 1.00 91.25 102 ASP A C 1
ATOM 808 O O . ASP A 1 102 ? -9.662 -2.750 15.232 1.00 91.25 102 ASP A O 1
ATOM 812 N N . GLU A 1 103 ? -9.627 -3.881 17.166 1.00 91.00 103 GLU A N 1
ATOM 813 C CA . GLU A 1 103 ? -8.695 -4.898 16.678 1.00 91.00 103 GLU A CA 1
ATOM 814 C C . GLU A 1 103 ? -9.271 -5.726 15.528 1.00 91.00 103 GLU A C 1
ATOM 816 O O . GLU A 1 103 ? -8.520 -6.133 14.636 1.00 91.00 103 GLU A O 1
ATOM 821 N N . ASN A 1 104 ? -10.593 -5.935 15.481 1.00 90.81 104 ASN A N 1
ATOM 822 C CA . ASN A 1 104 ? -11.206 -6.658 14.371 1.00 90.81 104 ASN A CA 1
ATOM 823 C C . ASN A 1 104 ? -11.053 -5.873 13.071 1.00 90.81 104 ASN A C 1
ATOM 825 O O . ASN A 1 104 ? -10.828 -6.474 12.018 1.00 90.81 104 ASN A O 1
ATOM 829 N N . TYR A 1 105 ? -11.140 -4.543 13.115 1.00 91.25 105 TYR A N 1
ATOM 830 C CA . TYR A 1 105 ? -10.870 -3.718 11.941 1.00 91.25 105 TYR A CA 1
ATOM 831 C C . TYR A 1 105 ? -9.417 -3.856 11.483 1.00 91.25 105 TYR A C 1
ATOM 833 O O . TYR A 1 105 ? -9.171 -4.091 10.300 1.00 91.25 105 TYR A O 1
ATOM 841 N N . ILE A 1 106 ? -8.457 -3.781 12.409 1.00 91.69 106 ILE A N 1
ATOM 842 C CA . ILE A 1 106 ? -7.029 -3.916 12.086 1.00 91.69 106 ILE A CA 1
ATOM 843 C C . ILE A 1 106 ? -6.743 -5.282 11.445 1.00 91.69 106 ILE A C 1
ATOM 845 O O . ILE A 1 106 ? -6.057 -5.349 10.424 1.00 91.69 106 ILE A O 1
ATOM 849 N N . ASN A 1 107 ? -7.322 -6.359 11.978 1.00 92.38 107 ASN A N 1
ATOM 850 C CA . ASN A 1 107 ? -7.175 -7.704 11.420 1.00 92.38 107 ASN A CA 1
ATOM 851 C C . ASN A 1 107 ? -7.764 -7.809 10.006 1.00 92.38 107 ASN A C 1
ATOM 853 O O . ASN A 1 107 ? -7.126 -8.364 9.111 1.00 92.38 107 ASN A O 1
ATOM 857 N N . ASN A 1 108 ? -8.942 -7.226 9.766 1.00 90.62 108 ASN A N 1
ATOM 858 C CA . ASN A 1 108 ? -9.542 -7.199 8.429 1.00 90.62 108 ASN A CA 1
ATOM 859 C C . ASN A 1 108 ? -8.743 -6.334 7.444 1.00 90.62 108 ASN A C 1
ATOM 861 O O . ASN A 1 108 ? -8.622 -6.692 6.272 1.00 90.62 108 ASN A O 1
ATOM 865 N N . TYR A 1 109 ? -8.161 -5.226 7.906 1.00 90.38 109 TYR A N 1
ATOM 866 C CA . TYR A 1 109 ? -7.263 -4.399 7.105 1.00 90.38 109 TYR A CA 1
ATOM 867 C C . TYR A 1 109 ? -6.018 -5.189 6.677 1.00 90.38 109 TYR A C 1
ATOM 869 O O . TYR A 1 109 ? -5.666 -5.201 5.493 1.00 90.38 109 TYR A O 1
ATOM 877 N N . LEU A 1 110 ? -5.376 -5.897 7.611 1.00 90.88 110 LEU A N 1
ATOM 878 C CA . LEU A 1 110 ? -4.225 -6.752 7.314 1.00 90.88 110 LEU A CA 1
ATOM 879 C C . LEU A 1 110 ? -4.595 -7.887 6.354 1.00 90.88 110 LEU A C 1
ATOM 881 O O . LEU A 1 110 ? -3.858 -8.129 5.402 1.00 90.88 110 LEU A O 1
ATOM 885 N N . LEU A 1 111 ? -5.755 -8.523 6.542 1.00 90.25 111 LEU A N 1
ATOM 886 C CA . LEU A 1 111 ? -6.252 -9.566 5.644 1.00 90.25 111 LEU A CA 1
ATOM 887 C C . LEU A 1 111 ? -6.481 -9.031 4.224 1.00 90.25 111 LEU A C 1
ATOM 889 O O . LEU A 1 111 ? -5.989 -9.613 3.261 1.00 90.25 111 LEU A O 1
ATOM 893 N N . SER A 1 112 ? -7.171 -7.894 4.089 1.00 87.00 112 SER A N 1
ATOM 894 C CA . SER A 1 112 ? -7.355 -7.215 2.800 1.00 87.00 112 SER A CA 1
ATOM 895 C C . SER A 1 112 ? -6.009 -6.923 2.135 1.00 87.00 112 SER A C 1
ATOM 897 O O . SER A 1 112 ? -5.845 -7.138 0.936 1.00 87.00 112 SER A O 1
ATOM 899 N N . THR A 1 113 ? -5.040 -6.436 2.908 1.00 88.69 113 THR A N 1
ATOM 900 C CA . THR A 1 113 ? -3.714 -6.074 2.397 1.00 88.69 113 THR A CA 1
ATOM 901 C C . THR A 1 113 ? -2.934 -7.309 1.944 1.00 88.69 113 THR A C 1
ATOM 903 O O . THR A 1 113 ? -2.349 -7.311 0.864 1.00 88.69 113 THR A O 1
ATOM 906 N N . ALA A 1 114 ? -2.991 -8.397 2.715 1.00 88.81 114 ALA A N 1
ATOM 907 C CA . ALA A 1 114 ? -2.389 -9.673 2.350 1.00 88.81 114 ALA A CA 1
ATOM 908 C C . ALA A 1 114 ? -2.978 -10.225 1.042 1.00 88.81 114 ALA A C 1
ATOM 910 O O . ALA A 1 114 ? -2.224 -10.637 0.164 1.00 88.81 114 ALA A O 1
ATOM 911 N N . VAL A 1 115 ? -4.304 -10.161 0.864 1.00 87.88 115 VAL A N 1
ATOM 912 C CA . VAL A 1 115 ? -4.964 -10.563 -0.392 1.00 87.88 115 VAL A CA 1
ATOM 913 C C . VAL A 1 115 ? -4.449 -9.739 -1.575 1.00 87.88 115 VAL A C 1
ATOM 915 O O . VAL A 1 115 ? -4.118 -10.304 -2.616 1.00 87.88 115 VAL A O 1
ATOM 918 N N . GLN A 1 116 ? -4.317 -8.420 -1.417 1.00 85.69 116 GLN A N 1
ATOM 919 C CA . GLN A 1 116 ? -3.783 -7.551 -2.471 1.00 85.69 116 GLN A CA 1
ATOM 920 C C . GLN A 1 116 ? -2.328 -7.896 -2.822 1.00 85.69 116 GLN A C 1
ATOM 922 O O . GLN A 1 116 ? -1.977 -7.932 -4.002 1.00 85.69 116 GLN A O 1
ATOM 927 N N . TYR A 1 117 ? -1.490 -8.209 -1.829 1.00 86.81 117 TYR A N 1
ATOM 928 C CA . TYR A 1 117 ? -0.105 -8.632 -2.066 1.00 86.81 117 TYR A CA 1
ATOM 929 C C . TYR A 1 117 ? -0.002 -9.989 -2.738 1.00 86.81 117 TYR A C 1
ATOM 931 O O . TYR A 1 117 ? 0.819 -10.143 -3.637 1.00 86.81 117 TYR A O 1
ATOM 939 N N . LEU A 1 118 ? -0.860 -10.944 -2.386 1.00 86.81 118 LEU A N 1
ATOM 940 C CA . LEU A 1 118 ? -0.933 -12.215 -3.103 1.00 86.81 118 LEU A CA 1
ATOM 941 C C . LEU A 1 118 ? -1.318 -12.004 -4.570 1.00 86.81 118 LEU A C 1
ATOM 943 O O . LEU A 1 118 ? -0.704 -12.602 -5.450 1.00 86.81 118 LEU A O 1
ATOM 947 N N . GLY A 1 119 ? -2.264 -11.102 -4.849 1.00 85.50 119 GLY A N 1
ATOM 948 C CA . GLY A 1 119 ? -2.602 -10.709 -6.218 1.00 85.50 119 GLY A CA 1
ATOM 949 C C . GLY A 1 119 ? -1.424 -10.090 -6.971 1.00 85.50 119 GLY A C 1
ATOM 950 O O . GLY A 1 119 ? -1.187 -10.422 -8.131 1.00 85.50 119 GLY A O 1
ATOM 951 N N . LEU A 1 120 ? -0.661 -9.217 -6.309 1.00 83.88 120 LEU A N 1
ATOM 952 C CA . LEU A 1 120 ? 0.516 -8.572 -6.890 1.00 83.88 120 LEU A CA 1
ATOM 953 C C . LEU A 1 120 ? 1.636 -9.585 -7.183 1.00 83.88 120 LEU A C 1
ATOM 955 O O . LEU A 1 120 ? 2.231 -9.560 -8.259 1.00 83.88 120 LEU A O 1
ATOM 959 N N . ILE A 1 121 ? 1.896 -10.507 -6.252 1.00 84.19 121 ILE A N 1
ATOM 960 C CA . ILE A 1 121 ? 2.861 -11.601 -6.425 1.00 84.19 121 ILE A CA 1
ATOM 961 C C . ILE A 1 121 ? 2.429 -12.508 -7.580 1.00 84.19 121 ILE A C 1
ATOM 963 O O . ILE A 1 121 ? 3.257 -12.847 -8.424 1.00 84.19 121 ILE A O 1
ATOM 967 N N . ALA A 1 122 ? 1.142 -12.859 -7.660 1.00 83.62 122 ALA A N 1
ATOM 968 C CA . ALA A 1 122 ? 0.604 -13.645 -8.766 1.00 83.62 122 ALA A CA 1
ATOM 969 C C . ALA A 1 122 ? 0.813 -12.933 -10.111 1.00 83.62 122 ALA A C 1
ATOM 971 O O . ALA A 1 122 ? 1.293 -13.557 -11.055 1.00 83.62 122 ALA A O 1
ATOM 972 N N . TYR A 1 123 ? 0.535 -11.627 -10.193 1.00 82.62 123 TYR A N 1
ATOM 973 C CA . TYR A 1 123 ? 0.802 -10.841 -11.399 1.00 82.62 123 TYR A CA 1
ATOM 974 C C . TYR A 1 123 ? 2.269 -10.911 -11.815 1.00 82.62 123 TYR A C 1
ATOM 976 O O . TYR A 1 123 ? 2.556 -11.260 -12.956 1.00 82.62 123 TYR A O 1
ATOM 984 N N . PHE A 1 124 ? 3.199 -10.643 -10.897 1.00 79.62 124 PHE A N 1
ATOM 985 C CA . PHE A 1 124 ? 4.625 -10.709 -11.207 1.00 79.62 124 PHE A CA 1
ATOM 986 C C . PHE A 1 124 ? 5.086 -12.120 -11.592 1.00 79.62 124 PHE A C 1
ATOM 988 O O . PHE A 1 124 ? 5.922 -12.255 -12.483 1.00 79.62 124 PHE A O 1
ATOM 995 N N . GLY A 1 125 ? 4.519 -13.164 -10.981 1.00 79.06 125 GLY A N 1
ATOM 996 C CA . GLY A 1 125 ? 4.778 -14.555 -11.350 1.00 79.06 125 GLY A CA 1
ATOM 997 C C . GLY A 1 125 ? 4.346 -14.878 -12.784 1.00 79.06 125 GLY A C 1
ATOM 998 O O . GLY A 1 125 ? 5.145 -15.398 -13.556 1.00 79.06 125 GLY A O 1
ATOM 999 N N . PHE A 1 126 ? 3.119 -14.513 -13.170 1.00 79.19 126 PHE A N 1
ATOM 1000 C CA . PHE A 1 126 ? 2.578 -14.763 -14.517 1.00 79.19 126 PHE A CA 1
ATOM 1001 C C . PHE A 1 126 ? 3.106 -13.811 -15.599 1.00 79.19 126 PHE A C 1
ATOM 1003 O O . PHE A 1 126 ? 3.094 -14.152 -16.780 1.00 79.19 126 PHE A O 1
ATOM 1010 N N . ALA A 1 127 ? 3.544 -12.609 -15.224 1.00 70.44 127 ALA A N 1
ATOM 1011 C CA . ALA A 1 127 ? 4.141 -11.654 -16.154 1.00 70.44 127 ALA A CA 1
ATOM 1012 C C . ALA A 1 127 ? 5.573 -12.050 -16.550 1.00 70.44 127 ALA A C 1
ATOM 1014 O O . ALA A 1 127 ? 6.048 -11.644 -17.611 1.00 70.44 127 ALA A O 1
ATOM 1015 N N . ARG A 1 128 ? 6.259 -12.831 -15.706 1.00 62.62 128 ARG A N 1
ATOM 1016 C CA . ARG A 1 128 ? 7.673 -13.184 -15.872 1.00 62.62 128 ARG A CA 1
ATOM 1017 C C . ARG A 1 128 ? 7.913 -14.602 -16.421 1.00 62.62 128 ARG A C 1
ATOM 1019 O O . ARG A 1 128 ? 8.983 -14.820 -16.982 1.00 62.62 128 ARG A O 1
ATOM 1026 N N . ALA A 1 129 ? 6.964 -15.530 -16.267 1.00 50.28 129 ALA A N 1
ATOM 1027 C CA . ALA A 1 129 ? 7.061 -16.960 -16.629 1.00 50.28 129 ALA A CA 1
ATOM 1028 C C . ALA A 1 129 ? 6.187 -17.334 -17.812 1.00 50.28 129 ALA A C 1
ATOM 1030 O O . ALA A 1 129 ? 6.403 -18.385 -18.470 1.00 50.28 129 ALA A O 1
#

Radius of gyration: 16.82 Å; Cα contacts (8 Å, |Δi|>4): 88; chains: 1; bounding box: 38×32×42 Å

pLDDT: mean 86.63, std 6.66, range [50.28, 94.0]

Secondary structure (DSSP, 8-state):
---HHHHHHHHHHHHHHHHHHHHHHHTTS-HHHHHHHHHHHHHHHHHHHHHHHHHHHHHHHHHHHH----HHHHHHHHHHHHHHHHHHHHHHHHHHHHTT--HHHHHHHHHHHHHHHHHHHHHHHHHH-

Solvent-accessible surface area (backbone atoms only — not comparable to full-atom values): 6735 Å² total; per-residue (Å²): 107,71,37,48,65,61,12,47,52,48,26,52,52,20,47,53,53,18,49,52,44,36,55,58,37,55,71,73,47,54,73,69,56,50,48,52,49,50,64,73,38,47,66,53,56,54,52,51,51,52,50,51,50,51,52,56,52,48,50,55,54,48,35,66,74,65,70,53,82,53,72,63,59,57,50,55,52,51,52,52,51,52,50,52,52,50,54,51,49,52,52,48,51,55,49,43,59,73,68,68,54,60,65,69,43,53,52,34,45,51,51,20,51,50,41,35,49,53,13,50,51,45,22,56,52,24,56,73,60

Nearest PDB structures (foldseek):
  8qoe-assembly1_A  TM=3.394E-01  e=2.181E+00  Bacillus subtilis
  5och-assembly3_F  TM=2.126E-01  e=3.333E+00  Homo sapiens

Foldseek 3Di:
DQDLVVLVVLLVVLLVVLVVLLVVLLVVDDPVLNVCLCVLCVVVVVVLVVVVVCLVVVLVVCCVVVVDPDVVSVVVSLVVNLVSLVVSLVVSLVSCVVSVHDPVSSVSNVVSSVSNVVSSVSSSVSNPD

Sequence (129 aa):
MNNPFLGLMCFIAALFVGRYINDRAIRKLGEEEQAKISEGLSRYRIISLAGVIAFVVGYFVYREASKNEGPEVFTVFALVLVLYLMLGTAFVFIKLKRLAIDENYINNYLLSTAVQYLGLIAYFGFARA